Protein AF-A0A1R3WQG5-F1 (afdb_monomer_lite)

Foldseek 3Di:
DDDDDPDDDDPVVVVVLVVLVVLLVVLLVLDDPVLLVQCLVPVPDPDDDPSVVSLVVSLVPDPLQLDWDWDQDPVRWIFIWRDDDVPGDTDGPDPDTHNDVSSVSSVRSVVSSVVSVPCDDD

Secondary structure (DSSP, 8-state):
------PPP-HHHHHHHHHHHHHHHHHHHH--HHHHHHHHH-TT-SS--HHHHHHHHHHHSS-GGG-EEEEE-TTS-EEEEEPPPTT-PPPBS--PPBSSHHHHHHHHHHHHHHHHHH----

InterPro domains:
  IPR058713 N,N-dimethylformamidase, alpha subunit domain [PF26354] (15-118)

Sequence (122 aa):
MDDMPIIPRDAGADVRAYFDARTRQYLKHVINDEVIAEHRRNPHAQHRSEPLGRLLFYFKNLPIEKQYALRRTTSSTFRITTIPRPGHAPVEVDPTDFPDQLAGFHGIFLRKIKDLMENNDG

Radius of gyration: 17.87 Å; chains: 1; bounding box: 33×54×44 Å

Organism: NCBI:txid515897

pLDDT: mean 86.98, std 11.41, range [35.69, 96.0]

Structure (mmCIF, N/CA/C/O backbone):
data_AF-A0A1R3WQG5-F1
#
_entry.id   AF-A0A1R3WQG5-F1
#
loop_
_atom_site.group_PDB
_atom_site.id
_atom_site.type_symbol
_atom_site.label_atom_id
_atom_site.label_alt_id
_atom_site.label_comp_id
_atom_site.label_asym_id
_atom_site.label_entity_id
_atom_site.label_seq_id
_atom_site.pdbx_PDB_ins_code
_atom_site.Cartn_x
_atom_site.Cartn_y
_atom_site.Cartn_z
_atom_site.occupancy
_atom_site.B_iso_or_equiv
_atom_site.auth_seq_id
_atom_site.auth_comp_id
_atom_site.auth_asym_id
_atom_site.auth_atom_id
_atom_site.pdbx_PDB_model_num
ATOM 1 N N . MET A 1 1 ? 16.025 37.706 -23.060 1.00 49.34 1 MET A N 1
ATOM 2 C CA . MET A 1 1 ? 15.599 36.436 -23.677 1.00 49.34 1 MET A CA 1
ATOM 3 C C . MET A 1 1 ? 16.197 35.361 -22.805 1.00 49.34 1 MET A C 1
ATOM 5 O O . MET A 1 1 ? 17.411 35.319 -22.692 1.00 49.34 1 MET A O 1
ATOM 9 N N . ASP A 1 2 ? 15.339 34.686 -22.051 1.00 55.97 2 ASP A N 1
ATOM 10 C CA . ASP A 1 2 ? 15.711 33.793 -20.955 1.00 55.97 2 ASP A CA 1
ATOM 11 C C . ASP A 1 2 ? 16.211 32.467 -21.542 1.00 55.97 2 ASP A C 1
ATOM 13 O O . ASP A 1 2 ? 15.470 31.784 -22.251 1.00 55.97 2 ASP A O 1
ATOM 17 N N . ASP A 1 3 ? 17.487 32.163 -21.328 1.00 59.34 3 ASP A N 1
ATOM 18 C CA . ASP A 1 3 ? 18.146 30.951 -21.813 1.00 59.34 3 ASP A CA 1
ATOM 19 C C . ASP A 1 3 ? 17.902 29.848 -20.774 1.00 59.34 3 ASP A C 1
ATOM 21 O O . ASP A 1 3 ? 18.682 29.652 -19.840 1.00 59.34 3 ASP A O 1
ATOM 25 N N . MET A 1 4 ? 16.736 29.195 -20.849 1.00 56.84 4 MET A N 1
ATOM 26 C CA . MET A 1 4 ? 16.437 28.085 -19.946 1.00 56.84 4 MET A CA 1
ATOM 27 C C . MET A 1 4 ? 17.344 26.891 -20.275 1.00 56.84 4 MET A C 1
ATOM 29 O O . MET A 1 4 ? 17.357 26.433 -21.421 1.00 56.84 4 MET A O 1
ATOM 33 N N . PRO A 1 5 ? 18.056 26.323 -19.285 1.00 61.34 5 PRO A N 1
ATOM 34 C CA . PRO A 1 5 ? 18.908 25.170 -19.520 1.00 61.34 5 PRO A CA 1
ATOM 35 C C . PRO A 1 5 ? 18.067 23.969 -19.966 1.00 61.34 5 PRO A C 1
ATOM 37 O O . PRO A 1 5 ? 17.118 23.568 -19.288 1.00 61.34 5 PRO A O 1
ATOM 40 N N . ILE A 1 6 ? 18.440 23.360 -21.096 1.00 69.00 6 ILE A N 1
ATOM 41 C CA . ILE A 1 6 ? 17.885 22.074 -21.527 1.00 69.00 6 ILE A CA 1
ATOM 42 C C . ILE A 1 6 ? 18.359 21.013 -20.531 1.00 69.00 6 ILE A C 1
ATOM 44 O O . ILE A 1 6 ? 19.500 20.556 -20.589 1.00 69.00 6 ILE A O 1
ATOM 48 N N . ILE A 1 7 ? 17.490 20.631 -19.594 1.00 67.50 7 ILE A N 1
ATOM 49 C CA . ILE A 1 7 ? 17.762 19.518 -18.681 1.00 67.50 7 ILE A CA 1
ATOM 50 C C . ILE A 1 7 ? 17.712 18.217 -19.502 1.00 67.50 7 ILE A C 1
ATOM 52 O O . ILE A 1 7 ? 16.671 17.924 -20.100 1.00 67.50 7 ILE A O 1
ATOM 56 N N . PRO A 1 8 ? 18.801 17.426 -19.566 1.00 68.44 8 PRO A N 1
ATOM 57 C CA . PRO A 1 8 ? 18.801 16.168 -20.301 1.00 68.44 8 PRO A CA 1
ATOM 58 C C . PRO A 1 8 ? 17.780 15.193 -19.704 1.00 68.44 8 PRO A C 1
ATOM 60 O O . PRO A 1 8 ? 17.682 15.051 -18.485 1.00 68.44 8 PRO A O 1
ATOM 63 N N . ARG A 1 9 ? 17.039 14.489 -20.566 1.00 72.69 9 ARG A N 1
ATOM 64 C CA . ARG A 1 9 ? 16.101 13.432 -20.161 1.00 72.69 9 ARG A CA 1
ATOM 65 C C . ARG A 1 9 ? 16.853 12.321 -19.415 1.00 72.69 9 ARG A C 1
ATOM 67 O O . ARG A 1 9 ? 17.772 11.724 -19.971 1.00 72.69 9 ARG A O 1
ATOM 74 N N . ASP A 1 10 ? 16.447 12.024 -18.180 1.00 80.25 10 ASP A N 1
ATOM 75 C CA . ASP A 1 10 ? 16.995 10.907 -17.399 1.00 80.25 10 ASP A CA 1
ATOM 76 C C . ASP A 1 10 ? 16.499 9.572 -17.978 1.00 80.25 10 ASP A C 1
ATOM 78 O O . ASP A 1 10 ? 15.402 9.112 -17.663 1.00 80.25 10 ASP A O 1
ATOM 82 N N . ALA A 1 11 ? 17.322 8.921 -18.804 1.00 74.62 11 ALA A N 1
ATOM 83 C CA . ALA A 1 11 ? 17.028 7.595 -19.353 1.00 74.62 11 ALA A CA 1
ATOM 84 C C . ALA A 1 11 ? 16.783 6.533 -18.259 1.00 74.62 11 ALA A C 1
ATOM 86 O O . ALA A 1 11 ? 16.068 5.554 -18.480 1.00 74.62 11 ALA A O 1
ATOM 87 N N . GLY A 1 12 ? 17.324 6.727 -17.051 1.00 81.75 12 GLY A N 1
ATOM 88 C CA . GLY A 1 12 ? 17.037 5.872 -15.905 1.00 81.75 12 GLY A CA 1
ATOM 89 C C . GLY A 1 12 ? 15.585 5.977 -15.436 1.00 81.75 12 GLY A C 1
ATOM 90 O O . GLY A 1 12 ? 15.034 4.991 -14.943 1.00 81.75 12 GLY A O 1
ATOM 91 N N . ALA A 1 13 ? 14.938 7.133 -15.606 1.00 82.38 13 ALA A N 1
ATOM 92 C CA . ALA A 1 13 ? 13.530 7.318 -15.261 1.00 82.38 13 ALA A CA 1
ATOM 93 C C . ALA A 1 13 ? 12.613 6.507 -16.183 1.00 82.38 13 ALA A C 1
ATOM 95 O O . ALA A 1 13 ? 11.698 5.844 -15.693 1.00 82.38 13 ALA A O 1
ATOM 96 N N . ASP A 1 14 ? 12.917 6.480 -17.482 1.00 82.31 14 ASP A N 1
ATOM 97 C CA . ASP A 1 14 ? 12.163 5.706 -18.474 1.00 82.31 14 ASP A CA 1
ATOM 98 C C . ASP A 1 14 ? 12.222 4.201 -18.172 1.00 82.31 14 ASP A C 1
ATOM 100 O O . ASP A 1 14 ? 11.200 3.509 -18.163 1.00 82.31 14 ASP A O 1
ATOM 104 N N . VAL A 1 15 ? 13.415 3.695 -17.840 1.00 86.00 15 VAL A N 1
ATOM 105 C CA . VAL A 1 15 ? 13.609 2.289 -17.459 1.00 86.00 15 VAL A CA 1
ATOM 106 C C . VAL A 1 15 ? 12.818 1.955 -16.191 1.00 86.00 15 VAL A C 1
ATOM 108 O O . VAL A 1 15 ? 12.100 0.954 -16.162 1.00 86.00 15 VAL A O 1
ATOM 111 N N . ARG A 1 16 ? 12.890 2.798 -15.150 1.00 85.06 16 ARG A N 1
ATOM 112 C CA . ARG A 1 16 ? 12.138 2.588 -13.899 1.00 85.06 16 ARG A CA 1
ATOM 113 C C . ARG A 1 16 ? 10.628 2.552 -14.137 1.00 85.06 16 ARG A C 1
ATOM 115 O O . ARG A 1 16 ? 9.971 1.650 -13.622 1.00 85.06 16 ARG A O 1
ATOM 122 N N . ALA A 1 17 ? 10.094 3.477 -14.935 1.00 86.56 17 ALA A N 1
ATOM 123 C CA . ALA A 1 17 ? 8.669 3.528 -15.259 1.00 86.56 17 ALA A CA 1
ATOM 124 C C . ALA A 1 17 ? 8.201 2.259 -15.992 1.00 86.56 17 ALA A C 1
ATOM 126 O O . ALA A 1 17 ? 7.165 1.686 -15.654 1.00 86.56 17 ALA A O 1
ATOM 127 N N . TYR A 1 18 ? 9.003 1.770 -16.939 1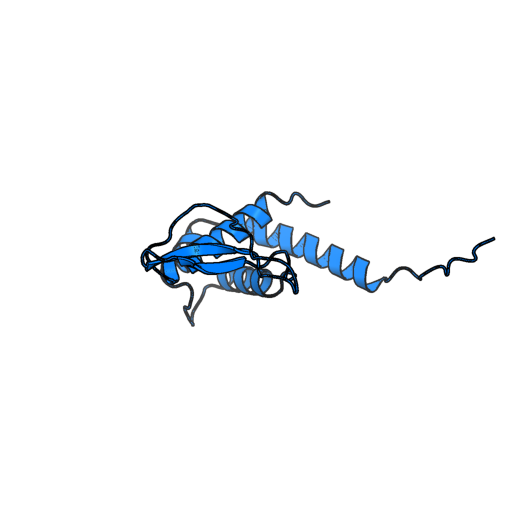.00 88.62 18 TYR A N 1
ATOM 128 C CA . TYR A 1 18 ? 8.712 0.541 -17.670 1.00 88.62 18 TYR A CA 1
ATOM 129 C C . TYR A 1 18 ? 8.692 -0.706 -16.774 1.00 88.62 18 TYR A C 1
ATOM 131 O O . TYR A 1 18 ? 7.769 -1.524 -16.846 1.00 88.62 18 TYR A O 1
ATOM 139 N N . PHE A 1 19 ? 9.700 -0.856 -15.909 1.00 89.56 19 PHE A N 1
ATOM 140 C CA . PHE A 1 19 ? 9.750 -1.965 -14.954 1.00 89.56 19 PHE A CA 1
ATOM 141 C C . PHE A 1 19 ? 8.605 -1.898 -13.940 1.00 89.56 19 PHE A C 1
ATOM 143 O O . PHE A 1 19 ? 8.027 -2.937 -13.613 1.00 89.56 19 PHE A O 1
ATOM 150 N N . ASP A 1 20 ? 8.246 -0.702 -13.472 1.00 90.44 20 ASP A N 1
ATOM 151 C CA . ASP A 1 20 ? 7.109 -0.503 -12.572 1.00 90.44 20 ASP A CA 1
ATOM 152 C C . ASP A 1 20 ? 5.792 -0.910 -13.251 1.00 90.44 20 ASP A C 1
ATOM 154 O O . ASP A 1 20 ? 5.052 -1.719 -12.698 1.00 90.44 20 ASP A O 1
ATOM 158 N N . ALA A 1 21 ? 5.547 -0.480 -14.495 1.00 91.00 21 ALA A N 1
ATOM 159 C CA . ALA A 1 21 ? 4.357 -0.874 -15.256 1.00 91.00 21 ALA A CA 1
ATOM 160 C C . ALA A 1 21 ? 4.229 -2.400 -15.406 1.00 91.00 21 ALA A C 1
ATOM 162 O O . ALA A 1 21 ? 3.178 -2.975 -15.114 1.00 91.00 21 ALA A O 1
ATOM 163 N N . ARG A 1 22 ? 5.318 -3.089 -15.772 1.00 92.19 22 ARG A N 1
ATOM 164 C CA . ARG A 1 22 ? 5.335 -4.561 -15.838 1.00 92.19 22 ARG A CA 1
ATOM 165 C C . ARG A 1 22 ? 5.106 -5.220 -14.484 1.00 92.19 22 ARG A C 1
ATOM 167 O O . ARG A 1 22 ? 4.393 -6.218 -14.397 1.00 92.19 22 ARG A O 1
ATOM 174 N N . THR A 1 23 ? 5.698 -4.665 -13.430 1.00 92.31 23 THR A N 1
ATOM 175 C CA . THR A 1 23 ? 5.518 -5.169 -12.066 1.00 92.31 23 THR A CA 1
ATOM 176 C C . THR A 1 23 ? 4.059 -5.044 -11.643 1.00 92.31 23 THR A C 1
ATOM 178 O O . THR A 1 23 ? 3.489 -6.018 -11.159 1.00 92.31 23 THR A O 1
ATOM 181 N N . ARG A 1 24 ? 3.414 -3.898 -11.893 1.00 92.94 24 ARG A N 1
ATOM 182 C CA . ARG A 1 24 ? 1.986 -3.699 -11.610 1.00 92.94 24 ARG A CA 1
ATOM 183 C C . ARG A 1 24 ? 1.110 -4.685 -12.367 1.00 92.94 24 ARG A C 1
ATOM 185 O O . ARG A 1 24 ? 0.248 -5.305 -11.751 1.00 92.94 24 ARG A O 1
ATOM 192 N N . GLN A 1 25 ? 1.353 -4.876 -13.665 1.00 93.06 25 GLN A N 1
ATOM 193 C CA . GLN A 1 25 ? 0.620 -5.859 -14.466 1.00 93.06 25 GLN A CA 1
ATOM 194 C C . GLN A 1 25 ? 0.733 -7.265 -13.875 1.00 93.06 25 GLN A C 1
ATOM 196 O O . GLN A 1 25 ? -0.282 -7.933 -13.704 1.00 93.06 25 GLN A O 1
ATOM 201 N N . TYR A 1 26 ? 1.938 -7.699 -13.500 1.00 93.19 26 TYR A N 1
ATOM 202 C CA . TYR A 1 26 ? 2.132 -8.985 -12.831 1.00 93.19 26 TYR A CA 1
ATOM 203 C C . TYR A 1 26 ? 1.368 -9.058 -11.500 1.00 93.19 26 TYR A C 1
ATOM 205 O O . TYR A 1 26 ? 0.611 -9.998 -11.274 1.00 93.19 26 TYR A O 1
ATOM 213 N N . LEU A 1 27 ? 1.504 -8.050 -10.634 1.00 94.44 27 LEU A N 1
ATOM 214 C CA . LEU A 1 27 ? 0.869 -8.046 -9.312 1.00 94.44 27 LEU A CA 1
ATOM 215 C C . LEU A 1 27 ? -0.661 -8.068 -9.387 1.00 94.44 27 LEU A C 1
ATOM 217 O O . LEU A 1 27 ? -1.281 -8.755 -8.580 1.00 94.44 27 LEU A O 1
ATOM 221 N N . LYS A 1 28 ? -1.263 -7.395 -10.377 1.00 94.00 28 LYS A N 1
ATOM 222 C CA . LYS A 1 28 ? -2.711 -7.458 -10.644 1.00 94.00 28 LYS A CA 1
ATOM 223 C C . LYS A 1 28 ? -3.197 -8.901 -10.870 1.00 94.00 28 LYS A C 1
ATOM 225 O O . LYS A 1 28 ? -4.292 -9.230 -10.438 1.00 94.00 28 LYS A O 1
ATOM 230 N N . HIS A 1 29 ? -2.381 -9.772 -11.474 1.00 92.75 29 HIS A N 1
ATOM 231 C CA . HIS A 1 29 ? -2.719 -11.191 -11.682 1.00 92.75 29 HIS A CA 1
ATOM 232 C C . HIS A 1 29 ? -2.483 -12.068 -10.445 1.00 92.75 29 HIS A C 1
ATOM 234 O O . HIS A 1 29 ? -3.072 -13.138 -10.325 1.00 92.75 29 HIS A O 1
ATOM 240 N N . VAL A 1 30 ? -1.599 -11.644 -9.542 1.00 91.31 30 VAL A N 1
ATOM 241 C CA . VAL A 1 30 ? -1.249 -12.387 -8.320 1.00 91.31 30 VAL A CA 1
ATOM 242 C C . VAL A 1 30 ? -2.276 -12.174 -7.206 1.00 91.31 30 VAL A C 1
ATOM 244 O O . VAL A 1 30 ? -2.407 -13.012 -6.315 1.00 91.31 30 VAL A O 1
ATOM 247 N N . ILE A 1 31 ? -2.997 -11.052 -7.231 1.00 93.81 31 ILE A N 1
ATOM 248 C CA . ILE A 1 31 ? -4.014 -10.733 -6.228 1.00 93.81 31 ILE A CA 1
ATOM 249 C C . ILE A 1 31 ? -5.199 -11.690 -6.371 1.00 93.81 31 ILE A C 1
ATOM 251 O O . ILE A 1 31 ? -5.843 -11.756 -7.413 1.00 93.81 31 ILE A O 1
ATOM 255 N N . ASN A 1 32 ? -5.501 -12.400 -5.289 1.00 94.06 32 ASN A N 1
ATOM 256 C CA . ASN A 1 32 ? -6.658 -13.277 -5.167 1.00 94.06 32 ASN A CA 1
ATOM 257 C C . ASN A 1 32 ? -7.141 -13.330 -3.705 1.00 94.06 32 ASN A C 1
ATOM 259 O O . ASN A 1 32 ? -6.486 -12.805 -2.795 1.00 94.06 32 ASN A O 1
ATOM 263 N N . ASP A 1 33 ? -8.280 -13.986 -3.482 1.00 94.31 33 ASP A N 1
ATOM 264 C CA . ASP A 1 33 ? -8.898 -14.091 -2.157 1.00 94.31 33 ASP A CA 1
ATOM 265 C C . ASP A 1 33 ? -8.016 -14.832 -1.143 1.00 94.31 33 ASP A C 1
ATOM 267 O O . ASP A 1 33 ? -8.026 -14.493 0.041 1.00 94.31 33 ASP A O 1
ATOM 271 N N . GLU A 1 34 ? -7.206 -15.798 -1.586 1.00 93.69 34 GLU A N 1
ATOM 272 C CA . GLU A 1 34 ? -6.305 -16.552 -0.708 1.00 93.69 34 GLU A CA 1
ATOM 273 C C . GLU A 1 34 ? -5.207 -15.657 -0.127 1.00 93.69 34 GLU A C 1
ATOM 275 O O . GLU A 1 34 ? -4.958 -15.687 1.079 1.00 93.69 34 GLU A O 1
ATOM 280 N N . VAL A 1 35 ? -4.600 -14.809 -0.959 1.00 94.00 35 VAL A N 1
ATOM 281 C CA . VAL A 1 35 ? -3.567 -13.844 -0.559 1.00 94.00 35 VAL A CA 1
ATOM 282 C C . VAL A 1 35 ? -4.145 -12.776 0.368 1.00 94.00 35 VAL A C 1
ATOM 284 O O . VAL A 1 35 ? -3.521 -12.398 1.365 1.00 94.00 35 VAL A O 1
ATOM 287 N N . ILE A 1 36 ? -5.362 -12.308 0.081 1.00 95.62 36 ILE A N 1
ATOM 288 C CA . ILE A 1 36 ? -6.066 -11.350 0.941 1.00 95.62 36 ILE A CA 1
ATOM 289 C C . ILE A 1 36 ? -6.372 -11.988 2.303 1.00 95.62 36 ILE A C 1
ATOM 291 O O . ILE A 1 36 ? -6.092 -11.389 3.348 1.00 95.62 36 ILE A O 1
ATOM 295 N N . ALA A 1 37 ? -6.890 -13.218 2.314 1.00 94.94 37 ALA A N 1
ATOM 296 C CA . ALA A 1 37 ? -7.188 -13.956 3.536 1.00 94.94 37 ALA A CA 1
ATOM 297 C C . ALA A 1 37 ? -5.920 -14.309 4.331 1.00 94.94 37 ALA A C 1
ATOM 299 O O . ALA A 1 37 ? -5.927 -14.263 5.562 1.00 94.94 37 ALA A O 1
ATOM 300 N N . GLU A 1 38 ? -4.815 -14.639 3.660 1.00 94.88 38 GLU A N 1
ATOM 301 C CA . GLU A 1 38 ? -3.505 -14.833 4.281 1.00 94.88 38 GLU A CA 1
ATOM 302 C C . GLU A 1 38 ? -3.052 -13.571 5.016 1.00 94.88 38 GLU A C 1
ATOM 304 O O . GLU A 1 38 ? -2.782 -13.635 6.218 1.00 94.88 38 GLU A O 1
ATOM 309 N N . HIS A 1 39 ? -3.063 -12.419 4.339 1.00 95.25 39 HIS A N 1
ATOM 310 C CA . HIS A 1 39 ? -2.690 -11.152 4.962 1.00 95.25 39 HIS A CA 1
ATOM 311 C C . HIS A 1 39 ? -3.598 -10.806 6.149 1.00 95.25 39 HIS A C 1
ATOM 313 O O . HIS A 1 39 ? -3.121 -10.317 7.168 1.00 95.25 39 HIS A O 1
ATOM 319 N N . ARG A 1 40 ? -4.909 -11.074 6.051 1.00 94.50 40 ARG A N 1
ATOM 320 C CA . ARG A 1 40 ? -5.866 -10.825 7.143 1.00 94.50 40 ARG A CA 1
ATOM 321 C C . ARG A 1 40 ? -5.555 -11.638 8.396 1.00 94.50 40 ARG A C 1
ATOM 323 O O . ARG A 1 40 ? -5.694 -11.116 9.498 1.00 94.50 40 ARG A O 1
ATOM 330 N N . ARG A 1 41 ? -5.172 -12.909 8.235 1.00 92.62 41 ARG A N 1
ATOM 331 C CA . ARG A 1 41 ? -4.899 -13.818 9.360 1.00 92.62 41 ARG A CA 1
ATOM 332 C C . ARG A 1 41 ? -3.701 -13.360 10.179 1.00 92.62 41 ARG A C 1
ATOM 334 O O . ARG A 1 41 ? -3.753 -13.415 11.403 1.00 92.62 41 ARG A O 1
ATOM 341 N N . ASN A 1 42 ? -2.628 -12.938 9.515 1.00 88.31 42 ASN A N 1
ATOM 342 C CA . ASN A 1 42 ? -1.453 -12.417 10.198 1.00 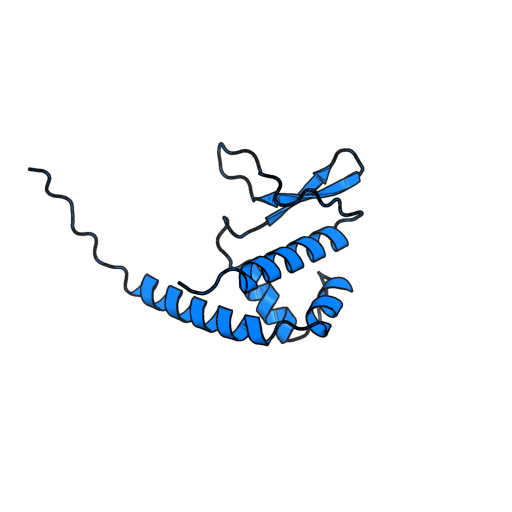88.31 42 ASN A CA 1
ATOM 343 C C . ASN A 1 42 ? -0.649 -11.469 9.285 1.00 88.31 42 ASN A C 1
ATOM 345 O O . ASN A 1 42 ? 0.247 -11.924 8.569 1.00 88.31 42 ASN A O 1
ATOM 349 N N . PRO A 1 43 ? -0.906 -10.149 9.358 1.00 84.81 43 PRO A N 1
ATOM 350 C CA . PRO A 1 43 ? -0.172 -9.139 8.590 1.00 84.81 43 PRO A CA 1
ATOM 351 C C . PRO A 1 43 ? 1.349 -9.144 8.822 1.00 84.81 43 PRO A C 1
ATOM 353 O O . PRO A 1 43 ? 2.112 -8.665 7.985 1.00 84.81 43 PRO A O 1
ATOM 356 N N . HIS A 1 44 ? 1.804 -9.682 9.959 1.00 83.12 44 HIS A N 1
ATOM 357 C CA . HIS A 1 44 ? 3.209 -9.696 10.375 1.00 83.12 44 HIS A CA 1
ATOM 358 C C . HIS A 1 44 ? 3.842 -11.094 10.327 1.00 83.12 44 HIS A C 1
ATOM 360 O O . HIS A 1 44 ? 4.903 -11.307 10.915 1.00 83.12 44 HIS A O 1
ATOM 366 N N . ALA A 1 45 ? 3.213 -12.057 9.645 1.00 80.06 45 ALA A N 1
ATOM 367 C CA . ALA A 1 45 ? 3.730 -13.417 9.563 1.00 80.06 45 A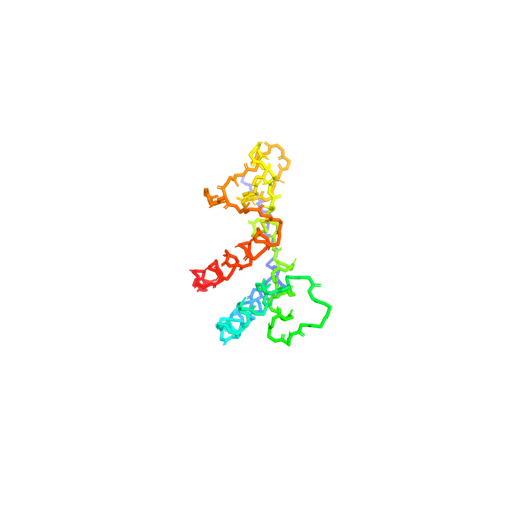LA A CA 1
ATOM 368 C C . ALA A 1 45 ? 5.163 -13.456 9.002 1.00 80.06 45 ALA A C 1
ATOM 370 O O . ALA A 1 45 ? 5.468 -12.899 7.942 1.00 80.06 45 ALA A O 1
ATOM 371 N N . GLN A 1 46 ? 6.048 -14.164 9.710 1.00 76.06 46 GLN A N 1
ATOM 372 C CA . GLN A 1 46 ? 7.423 -14.391 9.265 1.00 76.06 46 GLN A CA 1
ATOM 373 C C . GLN A 1 46 ? 7.465 -15.310 8.036 1.00 76.06 46 GLN A C 1
ATOM 375 O O . GLN A 1 46 ? 8.208 -15.042 7.091 1.00 76.06 46 GLN A O 1
ATOM 380 N N . HIS A 1 47 ? 6.617 -16.343 8.026 1.00 77.88 47 HIS A N 1
ATOM 381 C CA . HIS A 1 47 ? 6.401 -17.231 6.888 1.00 77.88 47 HIS A CA 1
ATOM 382 C C . HIS A 1 47 ? 5.162 -16.776 6.123 1.00 77.88 47 HIS A C 1
ATOM 384 O O . HIS A 1 47 ? 4.036 -17.012 6.552 1.00 77.88 47 HIS A O 1
ATOM 390 N N . ARG A 1 48 ? 5.398 -16.097 5.006 1.00 87.56 48 ARG A N 1
ATOM 391 C CA . ARG A 1 48 ? 4.375 -15.646 4.061 1.00 87.56 48 ARG A CA 1
ATOM 392 C C . ARG A 1 48 ? 4.575 -16.345 2.725 1.00 87.56 48 ARG A C 1
ATOM 394 O O . ARG A 1 48 ? 5.712 -16.683 2.382 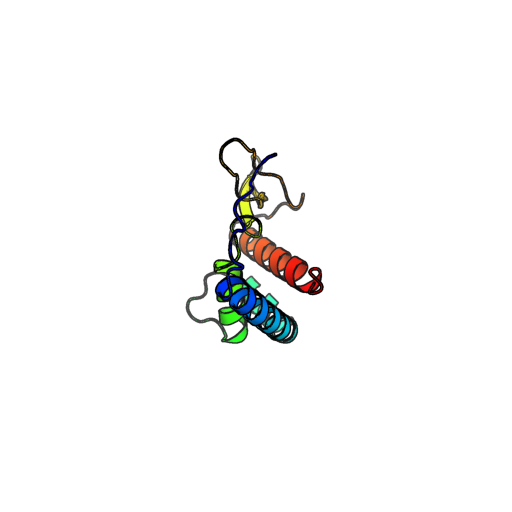1.00 87.56 48 ARG A O 1
ATOM 401 N N . SER A 1 49 ? 3.494 -16.536 1.983 1.00 92.25 49 SER A N 1
ATOM 402 C CA . SER A 1 49 ? 3.538 -17.049 0.621 1.00 92.25 49 SER A CA 1
ATOM 403 C C . SER A 1 49 ? 4.341 -16.117 -0.287 1.00 92.25 49 SER A C 1
ATOM 405 O O . SER A 1 49 ? 4.520 -14.923 -0.018 1.00 92.25 49 SER A O 1
ATOM 407 N N . GLU A 1 50 ? 4.851 -16.673 -1.381 1.00 93.50 50 GLU A N 1
ATOM 408 C CA . GLU A 1 50 ? 5.585 -15.909 -2.387 1.00 93.50 50 GLU A CA 1
ATOM 409 C C . GLU A 1 50 ? 4.722 -14.794 -3.026 1.00 93.50 50 GLU A C 1
ATOM 411 O O . GLU A 1 50 ? 5.185 -13.644 -3.033 1.00 93.50 50 GLU A O 1
ATOM 416 N N . PRO A 1 51 ? 3.451 -15.056 -3.412 1.00 93.44 51 PRO A N 1
ATOM 417 C CA . PRO A 1 51 ? 2.497 -14.037 -3.850 1.00 93.44 51 PRO A CA 1
ATOM 418 C C . PRO A 1 51 ? 2.366 -12.845 -2.898 1.00 93.44 51 PRO A C 1
ATOM 420 O O . PRO A 1 51 ? 2.559 -11.688 -3.293 1.00 93.44 51 PRO A O 1
ATOM 423 N N . LEU A 1 52 ? 2.093 -13.121 -1.617 1.00 94.19 52 LEU A N 1
ATOM 424 C CA . LEU A 1 52 ? 1.943 -12.082 -0.603 1.00 94.19 52 LEU A CA 1
ATOM 425 C C . LEU A 1 52 ? 3.265 -11.339 -0.383 1.00 94.19 52 LEU A C 1
ATOM 427 O O . LEU A 1 52 ? 3.293 -10.112 -0.274 1.00 94.19 52 LEU A O 1
ATOM 431 N N . GLY A 1 53 ? 4.381 -12.070 -0.365 1.00 93.44 53 GLY A N 1
ATOM 432 C CA . GLY A 1 53 ? 5.717 -11.504 -0.226 1.00 93.44 53 GLY A CA 1
ATOM 433 C C . GLY A 1 53 ? 6.041 -10.471 -1.303 1.00 93.44 53 GLY A C 1
ATOM 434 O O . GLY A 1 53 ? 6.554 -9.399 -0.971 1.00 93.44 53 GLY A O 1
ATOM 435 N N . ARG A 1 54 ? 5.698 -10.750 -2.567 1.00 93.31 54 ARG A N 1
ATOM 436 C CA . ARG A 1 54 ? 5.901 -9.804 -3.674 1.00 93.31 54 ARG A CA 1
ATOM 437 C C . ARG A 1 54 ? 5.042 -8.553 -3.546 1.00 93.31 54 ARG A C 1
ATOM 439 O O . ARG A 1 54 ? 5.568 -7.455 -3.728 1.00 93.31 54 ARG A O 1
ATOM 446 N N . LEU A 1 55 ? 3.764 -8.696 -3.191 1.00 94.31 55 LEU A N 1
ATOM 447 C CA . LEU A 1 55 ? 2.873 -7.549 -2.973 1.00 94.31 55 LEU A CA 1
ATOM 448 C C . LEU A 1 55 ? 3.383 -6.646 -1.853 1.00 94.31 55 LEU A C 1
ATOM 450 O O . LEU A 1 55 ? 3.510 -5.437 -2.038 1.00 94.31 55 LEU A O 1
ATOM 454 N N . LEU A 1 56 ? 3.736 -7.229 -0.706 1.00 93.88 56 LEU A N 1
ATOM 455 C CA . LEU A 1 56 ? 4.254 -6.468 0.430 1.00 93.88 56 LEU A CA 1
ATOM 456 C C . LEU A 1 56 ? 5.574 -5.774 0.092 1.00 93.88 56 LEU A C 1
ATOM 458 O O . LEU A 1 56 ? 5.775 -4.620 0.474 1.00 93.88 56 LEU A O 1
ATOM 462 N N . PHE A 1 57 ? 6.460 -6.445 -0.650 1.00 93.62 57 PHE A N 1
ATOM 463 C CA . PHE A 1 57 ? 7.703 -5.838 -1.113 1.00 93.62 57 PHE A CA 1
ATOM 464 C C . PHE A 1 57 ? 7.436 -4.641 -2.032 1.00 93.62 57 PHE A C 1
ATOM 466 O O . PHE A 1 57 ? 8.006 -3.571 -1.817 1.00 93.62 57 PHE A O 1
ATOM 473 N N . TYR A 1 58 ? 6.537 -4.781 -3.007 1.00 94.81 58 TYR A N 1
ATOM 474 C CA . TYR A 1 58 ? 6.154 -3.682 -3.893 1.00 94.81 58 TYR A CA 1
ATOM 475 C C . TYR A 1 58 ? 5.556 -2.505 -3.111 1.00 94.81 58 TYR A C 1
ATOM 477 O O . TYR A 1 58 ? 6.050 -1.381 -3.184 1.00 94.81 58 TYR A O 1
ATOM 485 N N . PHE A 1 59 ? 4.559 -2.775 -2.267 1.00 94.25 59 PHE A N 1
ATOM 486 C CA . PHE A 1 59 ? 3.877 -1.765 -1.459 1.00 94.25 59 PHE A CA 1
ATOM 487 C C . PHE A 1 59 ? 4.784 -1.043 -0.464 1.00 94.25 59 PHE A C 1
ATOM 489 O O . PHE A 1 59 ? 4.503 0.107 -0.116 1.00 94.25 59 PHE A O 1
ATOM 496 N N . LYS A 1 60 ? 5.853 -1.689 0.010 1.00 92.44 60 LYS A N 1
ATOM 497 C CA . LYS A 1 60 ? 6.855 -1.067 0.882 1.00 92.44 60 LYS A CA 1
ATOM 498 C C . LYS A 1 60 ? 7.739 -0.067 0.132 1.00 92.44 60 LYS A C 1
ATOM 500 O O . LYS A 1 60 ? 8.157 0.915 0.732 1.00 92.44 60 LYS A O 1
ATOM 505 N N . ASN A 1 61 ? 7.995 -0.300 -1.153 1.00 92.38 61 ASN A N 1
ATOM 506 C CA . ASN A 1 61 ? 8.862 0.541 -1.982 1.00 92.38 61 ASN A CA 1
ATOM 507 C C . ASN A 1 61 ? 8.109 1.641 -2.749 1.00 92.38 61 ASN A C 1
ATOM 509 O O . ASN A 1 61 ? 8.727 2.394 -3.496 1.00 92.38 61 ASN A O 1
ATOM 513 N N . LEU A 1 62 ? 6.788 1.756 -2.572 1.00 91.69 62 LEU A N 1
ATOM 514 C CA . LEU A 1 62 ? 6.024 2.853 -3.158 1.00 91.69 62 LEU A CA 1
ATOM 515 C C . LEU A 1 62 ? 6.516 4.221 -2.642 1.00 91.69 62 LEU A C 1
ATOM 517 O O . LEU A 1 62 ? 6.878 4.330 -1.464 1.00 91.69 62 LEU A O 1
ATOM 521 N N . PRO A 1 63 ? 6.459 5.273 -3.480 1.00 90.38 63 PRO A N 1
ATOM 522 C CA . PRO A 1 63 ? 6.730 6.645 -3.059 1.00 90.38 63 PRO A CA 1
ATOM 523 C C . PRO A 1 63 ? 5.881 7.078 -1.859 1.00 90.38 63 PRO A C 1
ATOM 525 O O . PRO A 1 63 ? 4.757 6.604 -1.693 1.00 90.38 63 PRO A O 1
ATOM 528 N N . ILE A 1 64 ? 6.391 8.014 -1.050 1.00 89.12 64 ILE A N 1
ATOM 529 C CA . ILE A 1 64 ? 5.765 8.445 0.214 1.00 89.12 64 ILE A CA 1
ATOM 530 C C . ILE A 1 64 ? 4.321 8.947 0.034 1.00 89.12 64 ILE A C 1
ATOM 532 O O . ILE A 1 64 ? 3.485 8.741 0.906 1.00 89.12 64 ILE A O 1
ATOM 536 N N . GLU A 1 65 ? 3.994 9.549 -1.110 1.00 88.00 65 GLU A N 1
ATOM 537 C CA . GLU A 1 65 ? 2.638 9.997 -1.452 1.00 88.00 65 GLU A CA 1
ATOM 538 C C . GLU A 1 65 ? 1.629 8.869 -1.656 1.00 88.00 65 GLU A C 1
ATOM 540 O O . GLU A 1 65 ? 0.433 9.093 -1.501 1.00 88.00 65 GLU A O 1
ATOM 545 N N . LYS A 1 66 ? 2.103 7.666 -1.988 1.00 90.44 66 LYS A N 1
ATOM 546 C CA . LYS A 1 66 ? 1.286 6.453 -2.123 1.00 90.44 66 LYS A CA 1
ATOM 547 C C . LYS A 1 66 ? 1.362 5.576 -0.870 1.00 90.44 66 LYS A C 1
ATOM 549 O O . LYS A 1 66 ? 0.900 4.435 -0.869 1.00 90.44 66 LYS A O 1
ATOM 554 N N . GLN A 1 67 ? 1.997 6.074 0.191 1.00 93.19 67 GLN A N 1
ATOM 555 C CA . GLN A 1 67 ? 2.052 5.404 1.478 1.00 93.19 67 GLN A CA 1
ATOM 556 C C . GLN A 1 67 ? 0.937 5.913 2.389 1.00 93.19 67 GLN A C 1
ATOM 558 O O . GLN A 1 67 ? 0.566 7.088 2.384 1.00 93.19 67 GLN A O 1
ATOM 563 N N . TYR A 1 68 ? 0.451 5.004 3.224 1.00 94.69 68 TYR A N 1
ATOM 564 C CA . TYR A 1 68 ? -0.582 5.279 4.207 1.00 94.69 68 TYR A CA 1
ATOM 565 C C . TYR A 1 68 ? -0.067 4.981 5.605 1.00 94.69 68 TYR A C 1
ATOM 567 O O . TYR A 1 68 ? 0.758 4.085 5.801 1.00 94.69 68 TYR A O 1
ATOM 575 N N . ALA A 1 69 ? -0.582 5.727 6.571 1.00 92.88 69 ALA A N 1
ATOM 576 C CA . ALA A 1 69 ? -0.314 5.557 7.983 1.00 92.88 69 ALA A CA 1
ATOM 577 C C . ALA A 1 69 ? -1.598 5.175 8.717 1.00 92.88 69 ALA A C 1
ATOM 579 O O . ALA A 1 69 ? -2.707 5.512 8.301 1.00 92.88 69 ALA A O 1
ATOM 580 N N . LEU A 1 70 ? -1.425 4.478 9.836 1.00 93.06 70 LEU A N 1
ATOM 581 C CA . LEU A 1 70 ? -2.509 4.179 10.753 1.00 93.06 70 LEU A CA 1
ATOM 582 C C . LEU A 1 70 ? -2.463 5.175 11.914 1.00 93.06 70 LEU A C 1
ATOM 584 O O . LEU A 1 70 ? -1.465 5.249 12.633 1.00 93.06 70 LEU A O 1
ATOM 588 N N . ARG A 1 71 ? -3.542 5.934 12.110 1.00 92.00 71 ARG A N 1
ATOM 589 C CA . ARG A 1 71 ? -3.666 6.918 13.189 1.00 92.00 71 ARG A CA 1
ATOM 590 C C . ARG A 1 71 ? -4.678 6.433 14.217 1.00 92.00 71 ARG A C 1
ATOM 592 O O . ARG A 1 71 ? -5.800 6.088 13.866 1.00 92.00 71 ARG A O 1
ATOM 599 N N . ARG A 1 72 ? -4.293 6.437 15.495 1.00 91.69 72 ARG A N 1
ATOM 600 C CA . ARG A 1 72 ? -5.222 6.173 16.602 1.00 91.69 72 ARG A CA 1
ATOM 601 C C . ARG A 1 72 ? -6.159 7.372 16.788 1.00 91.69 72 ARG A C 1
ATOM 603 O O . ARG A 1 72 ? -5.695 8.513 16.831 1.00 91.69 72 ARG A O 1
ATOM 610 N N . THR A 1 73 ? -7.454 7.106 16.906 1.00 87.19 73 THR A N 1
ATOM 611 C CA . THR A 1 73 ? -8.486 8.100 17.221 1.00 87.19 73 THR A CA 1
ATOM 612 C C . THR A 1 73 ? -8.681 8.216 18.738 1.00 87.19 73 THR A C 1
ATOM 614 O O . THR A 1 73 ? -8.136 7.439 19.524 1.00 87.19 73 THR A O 1
ATOM 617 N N . THR A 1 74 ? -9.493 9.176 19.175 1.00 79.75 74 THR A N 1
ATOM 618 C CA . THR A 1 74 ? -9.872 9.337 20.589 1.00 79.75 74 THR A CA 1
ATOM 619 C C . THR A 1 74 ? -10.717 8.178 21.126 1.00 79.75 74 THR A C 1
ATOM 621 O O . THR A 1 74 ? -10.766 7.976 22.334 1.00 79.75 74 THR A O 1
ATOM 624 N N . SER A 1 75 ? -11.337 7.384 20.249 1.00 76.69 75 SER A N 1
ATOM 625 C CA . SER A 1 75 ? -12.259 6.299 20.608 1.00 76.69 75 SER A CA 1
ATOM 626 C C . SER A 1 75 ? -11.579 4.924 20.714 1.00 76.69 75 SER A C 1
ATOM 628 O O . SER A 1 75 ? -12.240 3.895 20.604 1.00 76.69 75 SER A O 1
ATOM 630 N N . SER A 1 76 ? -10.253 4.878 20.886 1.00 84.88 76 SER A N 1
ATOM 631 C CA . SER A 1 76 ? -9.444 3.644 20.817 1.00 84.88 76 SER A CA 1
ATOM 632 C C . SER A 1 76 ? -9.525 2.890 19.482 1.00 84.88 76 SER A C 1
ATOM 634 O O . SER A 1 76 ? -9.009 1.780 19.387 1.00 84.88 76 SER A O 1
ATOM 636 N N . THR A 1 77 ? -10.115 3.491 18.447 1.00 92.75 77 THR A N 1
ATOM 637 C CA . THR A 1 77 ? -10.121 2.960 17.081 1.00 92.75 77 THR A CA 1
ATOM 638 C C . THR A 1 77 ? -8.930 3.499 16.300 1.00 92.75 77 THR A C 1
ATOM 640 O O . THR A 1 77 ? -8.186 4.378 16.753 1.00 92.75 77 THR A O 1
ATOM 643 N N . PHE A 1 78 ? -8.739 2.967 15.103 1.00 93.19 78 PHE A N 1
ATOM 644 C CA . PHE A 1 78 ? -7.710 3.398 14.178 1.00 93.19 78 PHE A CA 1
ATOM 645 C C . PHE A 1 78 ? -8.332 3.809 12.849 1.00 93.19 78 PHE A C 1
ATOM 647 O O . PHE A 1 78 ? -9.280 3.180 12.395 1.00 93.19 78 PHE A O 1
ATOM 654 N N . ARG A 1 79 ? -7.771 4.833 12.208 1.00 94.19 79 ARG A N 1
ATOM 655 C CA . ARG A 1 79 ? -8.154 5.284 10.865 1.00 94.19 79 ARG A CA 1
ATOM 656 C C . ARG A 1 79 ? -6.943 5.366 9.958 1.00 94.19 79 ARG A C 1
ATOM 658 O O . ARG A 1 79 ? -5.815 5.550 10.425 1.00 94.19 79 ARG A O 1
ATOM 665 N N . ILE A 1 80 ? -7.185 5.238 8.659 1.00 94.62 80 ILE A N 1
ATOM 666 C CA . ILE A 1 80 ? -6.142 5.326 7.639 1.00 94.62 80 ILE A CA 1
ATOM 667 C C . ILE A 1 80 ? -5.978 6.785 7.217 1.00 94.62 80 ILE A C 1
ATOM 669 O O . ILE A 1 80 ? -6.933 7.448 6.809 1.00 94.62 80 ILE A O 1
ATOM 673 N N . THR A 1 81 ? -4.745 7.277 7.278 1.00 93.94 81 THR A N 1
ATOM 674 C CA . THR A 1 81 ? -4.383 8.627 6.840 1.00 93.94 81 THR A CA 1
ATOM 675 C C . THR A 1 81 ? -3.249 8.585 5.826 1.00 93.94 81 THR A C 1
ATOM 677 O O . THR A 1 81 ? -2.507 7.605 5.731 1.00 93.94 81 THR A O 1
ATOM 680 N N . THR A 1 82 ? -3.061 9.673 5.089 1.00 92.75 82 THR A N 1
ATOM 681 C CA . THR A 1 82 ? -1.821 9.890 4.337 1.00 92.75 82 THR A CA 1
ATOM 682 C C . THR A 1 82 ? -0.642 10.090 5.292 1.00 92.75 82 THR A C 1
ATOM 684 O O . THR A 1 82 ? -0.824 10.442 6.466 1.00 92.75 82 THR A O 1
ATOM 687 N N . ILE A 1 83 ? 0.582 9.861 4.808 1.00 89.38 83 ILE A N 1
ATOM 688 C CA . ILE A 1 83 ? 1.779 10.265 5.553 1.00 89.38 83 ILE A CA 1
ATOM 689 C C . ILE A 1 83 ? 1.902 11.798 5.481 1.00 89.38 83 ILE A C 1
ATOM 691 O O . ILE A 1 83 ? 1.930 12.346 4.375 1.00 89.38 83 ILE A O 1
ATOM 695 N N . PRO A 1 84 ? 1.983 12.510 6.624 1.00 83.94 84 PRO A N 1
ATOM 696 C CA . PRO A 1 84 ? 2.146 13.957 6.620 1.00 83.94 84 PRO A CA 1
ATOM 697 C C . PRO A 1 84 ? 3.471 14.357 5.979 1.00 83.94 84 PRO A C 1
ATOM 699 O O . PRO A 1 84 ? 4.519 13.760 6.228 1.00 83.94 84 PRO A O 1
ATOM 702 N N . ARG A 1 85 ? 3.423 15.424 5.185 1.00 83.94 85 ARG A N 1
ATOM 703 C CA . ARG A 1 85 ? 4.613 16.123 4.699 1.00 83.94 85 ARG A CA 1
ATOM 704 C C . ARG A 1 85 ? 4.905 17.311 5.616 1.00 83.94 85 ARG A C 1
ATOM 706 O O . ARG A 1 85 ? 3.977 17.815 6.252 1.00 83.94 85 ARG A O 1
ATOM 713 N N . PRO A 1 86 ? 6.153 17.802 5.678 1.00 84.62 86 PRO A N 1
ATOM 714 C CA . PRO A 1 86 ? 6.461 19.026 6.410 1.00 84.62 86 PRO A CA 1
ATOM 715 C C . PRO A 1 86 ? 5.478 20.154 6.050 1.00 84.62 86 PRO A C 1
ATOM 717 O O . PRO A 1 86 ? 5.209 20.410 4.875 1.00 84.62 86 PRO A O 1
ATOM 720 N N . GLY A 1 87 ? 4.881 20.773 7.070 1.00 86.88 87 GLY A N 1
ATOM 721 C CA . GLY A 1 87 ? 3.899 21.853 6.912 1.00 86.88 87 GLY A CA 1
ATOM 722 C C . GLY A 1 87 ? 2.477 21.434 6.509 1.00 86.88 87 GLY A C 1
ATOM 723 O O . GLY A 1 87 ? 1.623 22.306 6.403 1.00 86.88 87 GLY A O 1
ATOM 724 N N . HIS A 1 88 ? 2.191 20.141 6.311 1.00 84.31 88 HIS A N 1
ATOM 725 C CA . HIS A 1 88 ? 0.872 19.660 5.884 1.00 84.31 88 HIS A CA 1
ATOM 726 C C . HIS A 1 88 ? 0.286 18.666 6.889 1.00 84.31 88 HIS A C 1
ATOM 728 O O . HIS A 1 88 ? 0.934 17.690 7.274 1.00 84.31 88 HIS A O 1
ATOM 734 N N . ALA A 1 89 ? -0.966 18.894 7.294 1.00 84.88 89 ALA A N 1
ATOM 735 C CA . ALA A 1 89 ? -1.686 17.955 8.144 1.00 84.88 89 ALA A CA 1
ATOM 736 C C . ALA A 1 89 ? -1.959 16.634 7.389 1.00 84.88 89 ALA A C 1
ATOM 738 O O . ALA A 1 89 ? -2.226 16.669 6.185 1.00 84.88 89 ALA A O 1
ATOM 739 N N . PRO A 1 90 ? -1.921 15.472 8.071 1.00 84.94 90 PRO A N 1
ATOM 740 C CA . PRO A 1 90 ? -2.373 14.217 7.483 1.00 84.94 90 PRO A CA 1
ATOM 741 C C . PRO A 1 90 ? -3.837 14.330 7.057 1.00 84.94 90 PRO A C 1
ATOM 743 O O . PRO A 1 90 ? -4.663 14.847 7.812 1.00 84.94 90 PRO A O 1
ATOM 746 N N . VAL A 1 91 ? -4.156 13.798 5.882 1.00 89.25 91 VAL A N 1
ATOM 747 C CA . VAL A 1 91 ? -5.528 13.745 5.369 1.00 89.25 91 VAL A CA 1
ATOM 748 C C . VAL A 1 91 ? -6.092 12.358 5.653 1.00 89.25 91 VAL A C 1
ATOM 750 O O . VAL A 1 91 ? -5.409 11.355 5.428 1.00 89.25 91 VAL A O 1
ATOM 753 N N . GLU A 1 92 ? -7.318 12.292 6.171 1.00 89.50 92 GLU A N 1
ATOM 754 C CA . GLU A 1 92 ? -8.041 11.024 6.301 1.00 89.50 92 GLU A CA 1
ATOM 755 C C . GLU A 1 92 ? -8.390 10.501 4.906 1.00 89.50 92 GLU A C 1
ATOM 757 O O . GLU A 1 92 ? -8.960 11.210 4.080 1.00 89.50 92 GLU A O 1
ATOM 762 N N . VAL A 1 93 ? -7.990 9.262 4.630 1.00 87.50 93 VAL A N 1
ATOM 763 C CA . VAL A 1 93 ? -8.138 8.636 3.306 1.00 87.50 93 VAL A CA 1
ATOM 764 C C . VAL A 1 93 ? -9.483 7.924 3.186 1.00 87.50 93 VAL A C 1
ATOM 766 O O . VAL A 1 93 ? -10.010 7.757 2.083 1.00 87.50 93 VAL A O 1
ATOM 769 N N . ASP A 1 94 ? -10.012 7.489 4.327 1.00 81.38 94 ASP A N 1
ATOM 770 C CA . ASP A 1 94 ? -11.267 6.768 4.466 1.00 81.38 94 ASP A CA 1
ATOM 771 C C . ASP A 1 94 ? -11.827 6.993 5.889 1.00 81.38 94 ASP A C 1
ATOM 773 O O . ASP A 1 94 ? -11.046 6.940 6.847 1.00 81.38 94 ASP A O 1
ATOM 777 N N . PRO A 1 95 ? -13.143 7.240 6.057 1.00 82.25 95 PRO A N 1
ATOM 778 C CA . PRO A 1 95 ? -13.774 7.378 7.372 1.00 82.25 95 PRO A CA 1
ATOM 779 C C . PRO A 1 95 ? -13.927 6.056 8.154 1.00 82.25 95 PRO A C 1
ATOM 781 O O . PRO A 1 95 ? -14.482 6.070 9.251 1.00 82.25 95 PRO A O 1
ATOM 784 N N . THR A 1 96 ? -13.473 4.918 7.622 1.00 90.62 96 THR A N 1
ATOM 785 C CA . THR A 1 96 ? -13.580 3.603 8.270 1.00 90.62 96 THR A CA 1
ATOM 786 C C . THR A 1 96 ? -12.780 3.533 9.572 1.00 90.62 96 THR A C 1
ATOM 788 O O . THR A 1 96 ? -11.563 3.731 9.592 1.00 90.62 96 THR A O 1
ATOM 791 N N . ASP A 1 97 ? -13.472 3.170 10.652 1.00 92.38 97 ASP A N 1
ATOM 792 C CA . ASP A 1 97 ? -12.885 2.896 11.959 1.00 92.38 97 ASP A CA 1
ATOM 793 C C . ASP A 1 97 ? -12.501 1.415 12.093 1.00 92.38 97 ASP A C 1
ATOM 795 O O . ASP A 1 97 ? -13.337 0.516 12.000 1.00 92.38 97 ASP A O 1
ATOM 799 N N . PHE A 1 98 ? -11.221 1.162 12.360 1.00 93.75 98 PHE A N 1
ATOM 800 C CA . PHE A 1 98 ? -10.684 -0.167 12.631 1.00 93.75 98 PHE A CA 1
ATOM 801 C C . PHE A 1 98 ? -10.573 -0.398 14.145 1.00 93.75 98 PHE A C 1
ATOM 803 O O . PHE A 1 98 ? -10.080 0.480 14.860 1.00 93.75 98 PHE A O 1
ATOM 810 N N . PRO A 1 99 ? -10.994 -1.570 14.654 1.00 93.31 99 PRO A N 1
ATOM 811 C CA . PRO A 1 99 ? -11.027 -1.842 16.092 1.00 93.31 99 PRO A CA 1
ATOM 812 C C . PRO A 1 99 ? -9.634 -2.037 16.706 1.00 93.31 99 PRO A C 1
ATOM 814 O O . PRO A 1 99 ? -9.441 -1.795 17.893 1.00 93.31 99 PRO A O 1
ATOM 817 N N . ASP A 1 100 ? -8.656 -2.461 15.907 1.00 92.94 100 ASP A N 1
ATOM 818 C CA . ASP A 1 100 ? -7.291 -2.726 16.347 1.00 92.94 100 ASP A CA 1
ATOM 819 C C . ASP A 1 100 ? -6.267 -2.431 15.236 1.00 92.94 100 ASP A C 1
ATOM 821 O O . ASP A 1 100 ? -6.612 -2.121 14.090 1.00 92.94 100 ASP A O 1
ATOM 825 N N . GLN A 1 101 ? -4.980 -2.506 15.588 1.00 92.38 101 GLN A N 1
ATOM 826 C CA . GLN A 1 101 ? -3.891 -2.223 14.653 1.00 92.38 101 GLN A CA 1
ATOM 827 C C . GLN A 1 101 ? -3.805 -3.236 13.509 1.00 92.38 101 GLN A C 1
ATOM 829 O O . GLN A 1 101 ? -3.497 -2.842 12.387 1.00 92.38 101 GLN A O 1
ATOM 834 N N . LEU A 1 102 ? -4.080 -4.520 13.764 1.00 93.19 102 LEU A N 1
ATOM 835 C CA . LEU A 1 102 ? -3.988 -5.576 12.753 1.00 93.19 102 LEU A CA 1
ATOM 836 C C . LEU A 1 102 ? -5.065 -5.393 11.682 1.00 93.19 102 LEU A C 1
ATOM 838 O O . LEU A 1 102 ? -4.762 -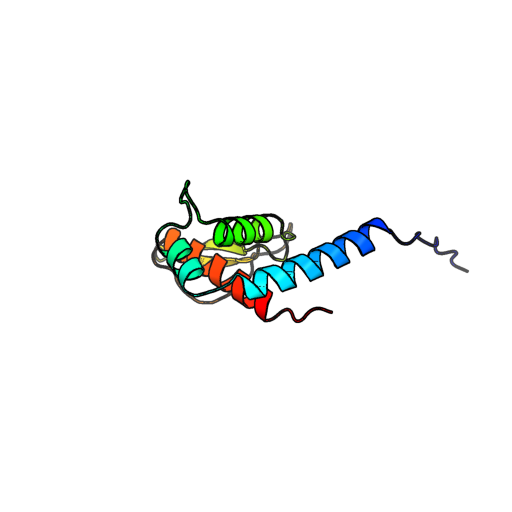5.440 10.488 1.00 93.19 102 LEU A O 1
ATOM 842 N N . ALA A 1 103 ? -6.297 -5.105 12.104 1.00 93.50 103 ALA A N 1
ATOM 843 C CA . ALA A 1 103 ? -7.397 -4.741 11.224 1.00 93.50 103 ALA A CA 1
ATOM 844 C C . ALA A 1 103 ? -7.055 -3.487 10.407 1.00 93.50 103 ALA A C 1
ATOM 846 O O . ALA A 1 103 ? -7.281 -3.463 9.198 1.00 93.50 103 ALA A O 1
ATOM 847 N N . GLY A 1 104 ? -6.430 -2.486 11.036 1.00 94.25 104 GLY A N 1
ATOM 848 C CA . GLY A 1 104 ? -5.946 -1.283 10.360 1.00 94.25 104 GLY A CA 1
ATOM 849 C C . GLY A 1 104 ? -4.872 -1.555 9.301 1.00 94.25 104 GLY A C 1
ATOM 850 O O . GLY A 1 104 ? -4.967 -1.053 8.182 1.00 94.25 104 GLY A O 1
ATOM 851 N N . PHE A 1 105 ? -3.872 -2.389 9.604 1.00 94.62 105 PHE A N 1
ATOM 852 C CA . PHE A 1 105 ? -2.852 -2.792 8.629 1.00 94.62 105 PHE A CA 1
ATOM 853 C C . PHE A 1 105 ? -3.453 -3.577 7.464 1.00 94.62 105 PHE A C 1
ATOM 855 O O . PHE A 1 105 ? -3.087 -3.347 6.309 1.00 94.62 105 PHE A O 1
ATOM 862 N N . HIS A 1 106 ? -4.409 -4.465 7.745 1.00 96.00 106 HIS A N 1
ATOM 863 C CA . HIS A 1 106 ? -5.162 -5.146 6.701 1.00 96.00 106 HIS A CA 1
ATOM 864 C C . HIS A 1 106 ? -5.970 -4.159 5.845 1.00 96.00 106 HIS A C 1
ATOM 866 O O . HIS A 1 106 ? -5.942 -4.258 4.620 1.00 96.00 106 HIS A O 1
ATOM 872 N N . GLY A 1 107 ? -6.599 -3.152 6.455 1.00 95.44 107 GLY A N 1
ATOM 873 C CA . GLY A 1 107 ? -7.276 -2.068 5.743 1.00 95.44 107 GLY A CA 1
ATOM 874 C C . GLY A 1 107 ? -6.344 -1.282 4.815 1.00 95.44 107 GLY A C 1
ATOM 875 O O . GLY A 1 107 ? -6.684 -1.050 3.657 1.00 95.44 107 GLY A O 1
ATOM 876 N N . ILE A 1 108 ? -5.133 -0.939 5.273 1.00 95.38 108 ILE A N 1
ATOM 877 C CA . ILE A 1 108 ? -4.110 -0.287 4.433 1.00 95.38 108 ILE A CA 1
ATOM 878 C C . ILE A 1 108 ? -3.740 -1.171 3.239 1.00 95.38 108 ILE A C 1
ATOM 880 O O . ILE A 1 108 ? -3.613 -0.677 2.120 1.00 95.38 108 ILE A O 1
ATOM 884 N N . PHE A 1 109 ? -3.571 -2.473 3.461 1.00 95.75 109 PHE A N 1
ATOM 885 C CA . PHE A 1 109 ? -3.269 -3.425 2.395 1.00 95.75 109 PHE A CA 1
ATOM 886 C C . PHE A 1 109 ? -4.386 -3.490 1.347 1.00 95.75 109 PHE A C 1
ATOM 888 O O . PHE A 1 109 ? -4.101 -3.382 0.155 1.00 95.75 109 PHE A O 1
ATOM 895 N N . LEU A 1 110 ? -5.648 -3.572 1.780 1.00 95.56 110 LEU A N 1
ATOM 896 C CA . LEU A 1 110 ? -6.804 -3.522 0.881 1.00 95.56 110 LEU A CA 1
ATOM 897 C C . LEU A 1 110 ? -6.866 -2.204 0.108 1.00 95.56 110 LEU A C 1
ATOM 899 O O . LEU A 1 110 ? -7.136 -2.212 -1.092 1.00 95.56 110 LEU A O 1
ATOM 903 N N . ARG A 1 111 ? -6.563 -1.075 0.760 1.00 94.56 111 ARG A N 1
ATOM 904 C CA . ARG A 1 111 ? -6.523 0.221 0.080 1.00 94.56 111 ARG A CA 1
ATOM 905 C C . ARG A 1 111 ? -5.444 0.259 -1.000 1.00 94.56 111 ARG A C 1
ATOM 907 O O . ARG A 1 111 ? -5.725 0.685 -2.111 1.00 94.56 111 ARG A O 1
ATOM 914 N N . LYS A 1 112 ? -4.243 -0.249 -0.716 1.00 94.56 112 LYS A N 1
ATOM 915 C CA . LYS A 1 112 ? -3.165 -0.330 -1.713 1.00 94.56 112 LYS A CA 1
ATOM 916 C C . LYS A 1 112 ? -3.494 -1.273 -2.870 1.00 94.56 112 LYS A C 1
ATOM 918 O O . LYS A 1 112 ? -3.123 -0.979 -4.001 1.00 94.56 112 LYS A O 1
ATOM 923 N N . ILE A 1 113 ? -4.201 -2.377 -2.610 1.00 95.00 113 ILE A N 1
ATOM 924 C CA . ILE A 1 113 ? -4.746 -3.240 -3.669 1.00 95.00 113 ILE A CA 1
AT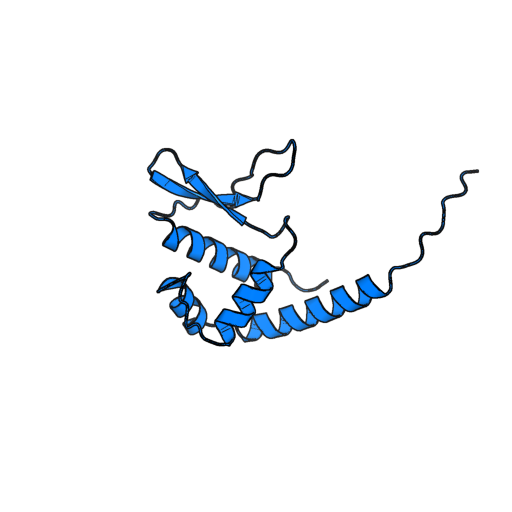OM 925 C C . ILE A 1 113 ? -5.734 -2.453 -4.524 1.00 95.00 113 ILE A C 1
ATOM 927 O O . ILE A 1 113 ? -5.602 -2.456 -5.743 1.00 95.00 113 ILE A O 1
ATOM 931 N N . LYS A 1 114 ? -6.684 -1.751 -3.900 1.00 93.56 114 LYS A N 1
ATOM 932 C CA . LYS A 1 114 ? -7.658 -0.923 -4.612 1.00 93.56 114 LYS A CA 1
ATOM 933 C C . LYS A 1 114 ? -6.956 0.103 -5.502 1.00 93.56 114 LYS A C 1
ATOM 935 O O . LYS A 1 114 ? -7.214 0.125 -6.698 1.00 93.56 114 LYS A O 1
ATOM 940 N N . ASP A 1 115 ? -5.999 0.852 -4.960 1.00 92.31 115 ASP A N 1
ATOM 941 C CA . ASP A 1 115 ? -5.232 1.829 -5.735 1.00 92.31 115 ASP A CA 1
ATOM 942 C C . ASP A 1 115 ? -4.438 1.159 -6.873 1.00 92.31 115 ASP A C 1
ATOM 944 O O . ASP A 1 115 ? -4.326 1.713 -7.963 1.00 92.31 115 ASP A O 1
ATOM 948 N N . LEU A 1 116 ? -3.875 -0.035 -6.656 1.00 92.62 116 LEU A N 1
ATOM 949 C CA . LEU A 1 116 ? -3.175 -0.785 -7.702 1.00 92.62 116 LEU A CA 1
ATOM 950 C C . LEU A 1 116 ? -4.126 -1.220 -8.828 1.00 92.62 116 LEU A C 1
ATOM 952 O O . LEU A 1 116 ? -3.721 -1.208 -9.988 1.00 92.62 116 LEU A O 1
ATOM 956 N N . MET A 1 117 ? -5.367 -1.586 -8.502 1.00 92.00 117 MET A N 1
ATOM 957 C CA . MET A 1 117 ? -6.386 -1.987 -9.476 1.00 92.00 117 MET A CA 1
ATOM 958 C C . MET A 1 117 ? -6.984 -0.787 -10.224 1.00 92.00 117 MET A C 1
ATOM 960 O O . MET A 1 117 ? -7.205 -0.881 -11.428 1.00 92.00 117 MET A O 1
ATOM 964 N N . GLU A 1 118 ? -7.216 0.333 -9.534 1.00 87.88 118 GLU A N 1
ATOM 965 C CA . GLU A 1 118 ? -7.825 1.551 -10.093 1.00 87.88 118 GLU A CA 1
ATOM 966 C C . GLU A 1 118 ? -6.847 2.393 -10.915 1.00 87.88 118 GLU A C 1
ATOM 968 O O . GLU A 1 118 ? -7.257 3.043 -11.877 1.00 87.88 118 GLU A O 1
ATOM 973 N N . ASN A 1 119 ? -5.552 2.366 -10.582 1.00 73.50 119 ASN A N 1
ATOM 974 C CA . ASN A 1 119 ? -4.522 2.989 -11.407 1.00 73.50 119 ASN A CA 1
ATOM 975 C C . ASN A 1 119 ? -4.335 2.155 -12.684 1.00 73.50 119 ASN A C 1
ATOM 977 O O . ASN A 1 119 ? -3.497 1.247 -12.772 1.00 73.50 119 ASN A O 1
ATOM 981 N N . ASN A 1 120 ? -5.177 2.454 -13.671 1.00 48.69 120 ASN A N 1
ATOM 982 C CA . ASN A 1 120 ? -5.010 1.990 -15.032 1.00 48.69 120 ASN A CA 1
ATOM 983 C C . ASN A 1 120 ? -3.783 2.701 -15.609 1.00 48.69 120 ASN A C 1
ATOM 985 O O . ASN A 1 120 ? -3.672 3.923 -15.538 1.00 48.69 120 ASN A O 1
ATOM 989 N N . ASP A 1 121 ? -2.828 1.907 -16.067 1.00 45.66 121 ASP A N 1
ATOM 990 C CA . ASP A 1 121 ? -1.507 2.344 -16.491 1.00 45.66 121 ASP A CA 1
ATOM 991 C C . ASP A 1 121 ? -1.607 3.454 -17.558 1.00 45.66 121 ASP A C 1
ATOM 993 O O . ASP A 1 121 ? -2.177 3.234 -18.626 1.00 45.66 121 ASP A O 1
ATOM 997 N N . GLY A 1 122 ? -1.076 4.640 -17.240 1.00 35.69 122 GLY A N 1
ATOM 998 C CA . GLY A 1 122 ? -0.723 5.688 -18.200 1.00 35.69 122 GLY A CA 1
ATOM 999 C C . GLY A 1 122 ? 0.781 5.704 -18.399 1.00 35.69 122 GLY A C 1
ATOM 1000 O O . GLY A 1 122 ? 1.490 5.662 -17.364 1.00 35.69 122 GLY A O 1
#